Protein AF-A0A644V851-F1 (afdb_monomer_lite)

Organism: NCBI:txid1076179

Secondary structure (DSSP, 8-state):
-----HHHHHHHHHHHHHHHHHHHHHHHHHHH--SHHHHHHHHHHHHHHHHHHHHHHTTTT-----SSS-HHHHHHHHHHHHHHHHHHHHHHHHHHHHHHHHHHHHHHT-

Foldseek 3Di:
DPPQPPVNVVVLVVLQVVLVVLLVVLLCQLVVDPDPVSNCVSVVVLVVLLVVLVCLCVCVVHFQCDDPATPSPVVSVSSVVSSVSSCVSSVVSVVVVVVVVVVVVVVVVD

Sequence (110 aa):
MFIVNSADYTILVIGVMGALLAFAIQFILCFKAKHIAVKCIPIYVALLGGAYCLALWAGLLGSYSAGAISGNQLVALILGVVLGIASSGIGIAWILYGVISRIRNKQELR

pLDDT: mean 70.1, std 10.36, range [30.58, 83.25]

Structure (mmCIF, N/CA/C/O backbone):
data_AF-A0A644V851-F1
#
_entry.id   AF-A0A644V851-F1
#
loop_
_atom_site.group_PDB
_atom_site.id
_atom_site.type_symbol
_atom_site.label_atom_id
_atom_site.label_alt_id
_atom_site.label_comp_id
_atom_site.label_asym_id
_atom_site.label_entity_id
_atom_site.label_seq_id
_atom_site.pdbx_PDB_ins_code
_atom_site.Cartn_x
_atom_site.Cartn_y
_atom_site.Cartn_z
_atom_site.occupancy
_atom_site.B_iso_or_equiv
_atom_site.auth_seq_id
_atom_site.auth_comp_id
_atom_site.auth_asym_id
_atom_site.auth_atom_id
_atom_site.pdbx_PDB_model_num
ATOM 1 N N . MET A 1 1 ? 25.743 8.024 -6.630 1.00 30.58 1 MET A N 1
ATOM 2 C CA . MET A 1 1 ? 24.970 9.280 -6.585 1.00 30.58 1 MET A CA 1
ATOM 3 C C . MET A 1 1 ? 24.002 9.230 -7.754 1.00 30.58 1 MET A C 1
ATOM 5 O O . MET A 1 1 ? 24.420 9.454 -8.880 1.00 30.58 1 MET A O 1
ATOM 9 N N . PHE A 1 2 ? 22.770 8.765 -7.528 1.00 36.75 2 PHE A N 1
ATOM 10 C CA . PHE A 1 2 ? 21.759 8.745 -8.586 1.00 36.75 2 PHE A CA 1
ATOM 11 C C . PHE A 1 2 ? 21.380 10.200 -8.858 1.00 36.75 2 PHE A C 1
ATOM 13 O O . PHE A 1 2 ? 20.836 10.865 -7.979 1.00 36.75 2 PHE A O 1
ATOM 20 N N . ILE A 1 3 ? 21.767 10.720 -10.022 1.00 40.53 3 ILE A N 1
ATOM 21 C CA . ILE A 1 3 ? 21.340 12.040 -10.483 1.00 40.53 3 ILE A CA 1
ATOM 22 C C . ILE A 1 3 ? 19.871 11.876 -10.864 1.00 40.53 3 ILE A C 1
ATOM 24 O O . ILE A 1 3 ? 19.547 11.420 -11.954 1.00 40.53 3 ILE A O 1
ATOM 28 N N . VAL A 1 4 ? 18.999 12.142 -9.896 1.00 46.22 4 VAL A N 1
ATOM 29 C CA . VAL A 1 4 ? 17.549 12.173 -10.073 1.00 46.22 4 VAL A CA 1
ATOM 30 C C . VAL A 1 4 ? 17.250 13.438 -10.873 1.00 46.22 4 VAL A C 1
ATOM 32 O O . VAL A 1 4 ? 17.462 14.545 -10.375 1.00 46.22 4 VAL A O 1
ATOM 35 N N . ASN A 1 5 ? 16.835 13.286 -12.129 1.00 55.56 5 ASN A N 1
ATOM 36 C CA . ASN A 1 5 ? 16.455 14.418 -12.965 1.00 55.56 5 ASN A CA 1
ATOM 37 C C . ASN A 1 5 ? 15.180 15.052 -12.386 1.00 55.56 5 ASN A C 1
ATOM 39 O O . ASN A 1 5 ? 14.364 14.393 -11.745 1.00 55.56 5 ASN A O 1
ATOM 43 N N . SER A 1 6 ? 14.964 16.343 -12.618 1.00 52.88 6 SER A N 1
ATOM 44 C CA . SER A 1 6 ? 13.785 17.080 -12.127 1.00 52.88 6 SER A CA 1
ATOM 45 C C . SER A 1 6 ? 12.440 16.443 -12.539 1.00 52.88 6 SER A C 1
ATOM 47 O O . SER A 1 6 ? 11.450 16.548 -11.811 1.00 52.88 6 SER A O 1
ATOM 49 N N . ALA A 1 7 ? 12.406 15.706 -13.653 1.00 54.00 7 ALA A N 1
ATOM 50 C CA . ALA A 1 7 ? 11.252 14.909 -14.073 1.00 54.00 7 ALA A CA 1
ATOM 51 C C . ALA A 1 7 ? 10.949 13.724 -13.129 1.00 54.00 7 ALA A C 1
ATOM 53 O O . ALA A 1 7 ? 9.785 13.474 -12.813 1.00 54.00 7 ALA A O 1
ATOM 54 N N . ASP A 1 8 ? 11.979 13.057 -12.606 1.00 58.22 8 ASP A N 1
ATOM 55 C CA . ASP A 1 8 ? 11.846 11.903 -11.710 1.00 58.22 8 ASP A CA 1
ATOM 56 C C . ASP A 1 8 ? 11.253 12.315 -10.355 1.00 58.22 8 ASP A C 1
ATOM 58 O O . ASP A 1 8 ? 10.407 11.613 -9.801 1.00 58.22 8 ASP A O 1
ATOM 62 N N . TYR A 1 9 ? 11.614 13.503 -9.854 1.00 62.88 9 TYR A N 1
ATOM 63 C CA . TYR A 1 9 ? 11.024 14.071 -8.635 1.00 62.88 9 TYR A CA 1
ATOM 64 C C . TYR A 1 9 ? 9.527 14.337 -8.782 1.00 62.88 9 TYR A C 1
ATOM 66 O O . TYR A 1 9 ? 8.761 14.100 -7.851 1.00 62.88 9 TYR A O 1
ATOM 74 N N . THR A 1 10 ? 9.094 14.809 -9.950 1.00 66.44 10 THR A N 1
ATOM 75 C CA . THR A 1 10 ? 7.691 15.175 -10.175 1.00 66.44 10 THR A CA 1
ATOM 76 C C . THR A 1 10 ? 6.811 13.922 -10.205 1.00 66.44 10 THR A C 1
ATOM 78 O O . THR A 1 10 ? 5.757 13.886 -9.574 1.00 66.44 10 THR A O 1
ATOM 81 N N . ILE A 1 11 ? 7.288 12.854 -10.855 1.00 66.62 11 ILE A N 1
ATOM 82 C CA . ILE A 1 11 ? 6.627 11.540 -10.884 1.00 66.62 11 ILE A CA 1
ATOM 83 C C . ILE A 1 11 ? 6.556 10.937 -9.476 1.00 66.62 11 ILE A C 1
ATOM 85 O O . ILE A 1 11 ? 5.516 10.412 -9.079 1.00 66.62 11 ILE A O 1
ATOM 89 N N . LEU A 1 12 ? 7.633 11.056 -8.694 1.00 66.44 12 LEU A N 1
ATOM 90 C CA . LEU A 1 12 ? 7.693 10.538 -7.328 1.00 66.44 12 LEU A CA 1
ATOM 91 C C . LEU A 1 12 ? 6.717 11.284 -6.405 1.00 66.44 12 LEU A C 1
ATOM 93 O O . LEU A 1 12 ? 5.968 10.651 -5.663 1.00 66.44 12 LEU A O 1
ATOM 97 N N . VAL A 1 13 ? 6.646 12.614 -6.505 1.00 72.31 13 VAL A N 1
ATOM 98 C CA . VAL A 1 13 ? 5.699 13.442 -5.737 1.00 72.31 13 VAL A CA 1
ATOM 99 C C . VAL A 1 13 ? 4.249 13.120 -6.103 1.00 72.31 13 VAL A C 1
ATOM 101 O O . VAL A 1 13 ? 3.426 12.936 -5.206 1.00 72.31 13 VAL A O 1
ATOM 104 N N . ILE A 1 14 ? 3.927 12.995 -7.395 1.00 73.81 14 ILE A N 1
ATOM 105 C CA . ILE A 1 14 ? 2.580 12.609 -7.847 1.00 73.81 14 ILE A CA 1
ATOM 106 C C . ILE A 1 14 ? 2.230 11.204 -7.340 1.00 73.81 14 ILE A C 1
ATOM 108 O O . ILE A 1 14 ? 1.123 10.989 -6.845 1.00 73.81 14 ILE A O 1
ATOM 112 N N . GLY A 1 15 ? 3.178 10.265 -7.397 1.00 69.88 15 GLY A N 1
ATOM 113 C CA . GLY A 1 15 ? 3.011 8.911 -6.873 1.00 69.88 15 GLY A CA 1
ATOM 114 C C . GLY A 1 15 ? 2.736 8.888 -5.368 1.00 69.88 15 GLY A C 1
ATOM 115 O O . GLY A 1 15 ? 1.809 8.213 -4.928 1.00 69.88 15 GLY A O 1
ATOM 116 N N . VAL A 1 16 ? 3.478 9.669 -4.579 1.00 72.69 16 VAL A N 1
ATOM 117 C CA . VAL A 1 16 ? 3.285 9.776 -3.122 1.00 72.69 16 VAL A CA 1
ATOM 118 C C . VAL A 1 16 ? 1.948 10.435 -2.779 1.00 72.69 16 VAL A C 1
ATOM 120 O O . VAL A 1 16 ? 1.217 9.922 -1.934 1.00 72.69 16 VAL A O 1
ATOM 123 N N . MET A 1 17 ? 1.579 11.528 -3.453 1.00 77.31 17 MET A N 1
ATOM 124 C CA . MET A 1 17 ? 0.282 12.185 -3.240 1.00 77.31 17 MET A CA 1
ATOM 125 C C . MET A 1 17 ? -0.886 11.270 -3.626 1.00 77.31 17 MET A C 1
ATOM 127 O O . MET A 1 17 ? -1.874 11.188 -2.896 1.00 77.31 17 MET A O 1
ATOM 131 N N . GLY A 1 18 ? -0.751 10.519 -4.722 1.00 74.44 18 GLY A N 1
ATOM 132 C CA . GLY A 1 18 ? -1.707 9.487 -5.118 1.00 74.44 18 GLY A CA 1
ATOM 133 C C . GLY A 1 18 ? -1.812 8.355 -4.091 1.00 74.44 18 GLY A C 1
ATOM 134 O O . GLY A 1 18 ? -2.922 7.948 -3.746 1.00 74.44 18 GLY A O 1
ATOM 135 N N . ALA A 1 19 ? -0.680 7.896 -3.543 1.00 72.00 19 ALA A N 1
ATOM 136 C CA . ALA A 1 19 ? -0.639 6.889 -2.480 1.00 72.00 19 ALA A CA 1
ATOM 137 C C . ALA A 1 19 ? -1.392 7.356 -1.230 1.00 72.00 19 ALA A C 1
ATOM 139 O O . ALA A 1 19 ? -2.183 6.602 -0.669 1.00 72.00 19 ALA A O 1
ATOM 140 N N . LEU A 1 20 ? -1.169 8.607 -0.814 1.00 75.00 20 LEU A N 1
ATOM 141 C CA . LEU A 1 20 ? -1.822 9.216 0.346 1.00 75.00 20 LEU A CA 1
ATOM 142 C C . LEU A 1 20 ? -3.329 9.382 0.134 1.00 75.00 20 LEU A C 1
ATOM 144 O O . LEU A 1 20 ? -4.112 9.106 1.043 1.00 75.00 20 LEU A O 1
ATOM 148 N N . LEU A 1 21 ? -3.752 9.784 -1.068 1.00 78.44 21 LEU A N 1
ATOM 149 C CA . LEU A 1 21 ? -5.169 9.890 -1.405 1.00 78.44 21 LEU A CA 1
ATOM 150 C C . LEU A 1 21 ? -5.844 8.510 -1.376 1.00 78.44 21 LEU A C 1
ATOM 152 O O . LEU A 1 21 ? -6.891 8.342 -0.750 1.00 78.44 21 LEU A O 1
ATOM 156 N N . ALA A 1 22 ? -5.222 7.506 -2.002 1.00 74.38 22 ALA A N 1
ATOM 157 C CA . ALA A 1 22 ? -5.709 6.130 -1.997 1.00 74.38 22 ALA A CA 1
ATOM 158 C C . ALA A 1 22 ? -5.753 5.552 -0.575 1.00 74.38 22 ALA A C 1
ATOM 160 O O . ALA A 1 22 ? -6.747 4.932 -0.207 1.00 74.38 22 ALA A O 1
ATOM 161 N N . PHE A 1 23 ? -4.732 5.818 0.244 1.00 74.75 23 PHE A N 1
ATOM 162 C CA . PHE A 1 23 ? -4.693 5.463 1.662 1.00 74.75 23 PHE A CA 1
ATOM 163 C C . PHE A 1 23 ? -5.882 6.062 2.420 1.00 74.75 23 PHE A C 1
ATOM 165 O O . PHE A 1 23 ? -6.604 5.337 3.100 1.00 74.75 23 PHE A O 1
ATOM 172 N N . ALA A 1 24 ? -6.128 7.369 2.276 1.00 76.06 24 ALA A N 1
ATOM 173 C CA . ALA A 1 24 ? -7.226 8.050 2.956 1.00 76.06 24 ALA A CA 1
ATOM 174 C C . ALA A 1 24 ? -8.593 7.495 2.526 1.00 76.06 24 ALA A C 1
ATOM 176 O O . ALA A 1 24 ? -9.445 7.222 3.371 1.00 76.06 24 ALA A O 1
ATOM 177 N N . ILE A 1 25 ? -8.789 7.257 1.226 1.00 76.50 25 ILE A N 1
ATOM 178 C CA . ILE A 1 25 ? -10.020 6.670 0.682 1.00 76.50 25 ILE A CA 1
ATOM 179 C C . ILE A 1 25 ? -10.227 5.247 1.220 1.00 76.50 25 ILE A C 1
ATOM 181 O O . ILE A 1 25 ? -11.313 4.938 1.714 1.00 76.50 25 ILE A O 1
ATOM 185 N N . GLN A 1 26 ? -9.196 4.393 1.181 1.00 74.06 26 GLN A N 1
ATOM 186 C CA . GLN A 1 26 ? -9.252 3.025 1.709 1.00 74.06 26 GLN A CA 1
ATOM 187 C C . GLN A 1 26 ? -9.527 3.016 3.217 1.00 74.06 26 GLN A C 1
ATOM 189 O O . GLN A 1 26 ? -10.344 2.227 3.690 1.00 74.06 26 GLN A O 1
ATOM 194 N N . PHE A 1 27 ? -8.910 3.929 3.969 1.00 68.12 27 PHE A N 1
ATOM 195 C CA . PHE A 1 27 ? -9.118 4.076 5.405 1.00 68.12 27 PHE A CA 1
ATOM 196 C C . PHE A 1 27 ? -10.559 4.499 5.734 1.00 68.12 27 PHE A C 1
ATOM 198 O O . PHE A 1 27 ? -11.214 3.866 6.563 1.00 68.12 27 PHE A O 1
ATOM 205 N N . ILE 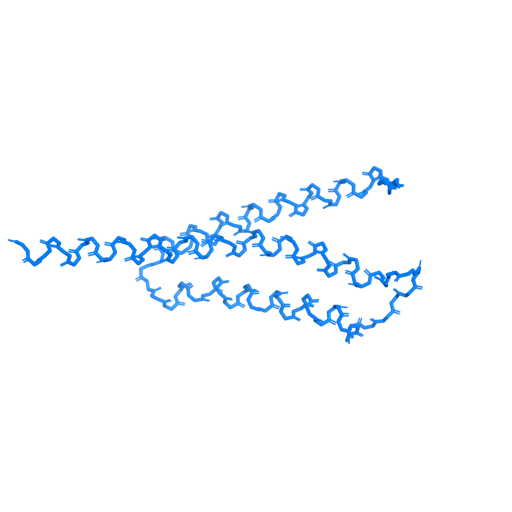A 1 28 ? -11.097 5.507 5.036 1.00 72.88 28 ILE A N 1
ATOM 206 C CA . ILE A 1 28 ? -12.481 5.975 5.212 1.00 72.88 28 ILE A CA 1
ATOM 207 C C . ILE A 1 28 ? -13.484 4.880 4.830 1.00 72.88 28 ILE A C 1
ATOM 209 O O . ILE A 1 28 ? -14.443 4.651 5.568 1.00 72.88 28 ILE A O 1
ATOM 213 N N . LEU A 1 29 ? -13.271 4.179 3.711 1.00 71.25 29 LEU A N 1
ATOM 214 C CA . LEU A 1 29 ? -14.119 3.059 3.287 1.00 71.25 29 LEU A CA 1
ATOM 215 C C . LEU A 1 29 ? -14.122 1.942 4.329 1.00 71.25 29 LEU A C 1
ATOM 217 O O . LEU A 1 29 ? -15.195 1.469 4.701 1.00 71.25 29 LEU A O 1
ATOM 221 N N . CYS A 1 30 ? -12.953 1.573 4.856 1.00 69.94 30 CYS A N 1
ATOM 222 C CA . CYS A 1 30 ? -12.846 0.583 5.920 1.00 69.94 30 CYS A CA 1
ATOM 223 C C . CYS A 1 30 ? -13.630 1.003 7.171 1.00 69.94 30 CYS A C 1
ATOM 225 O O . CYS A 1 30 ? -14.333 0.160 7.725 1.00 69.94 30 CYS A O 1
ATOM 227 N N . PHE A 1 31 ? -13.550 2.275 7.587 1.00 66.69 31 PHE A N 1
ATOM 228 C CA . PHE A 1 31 ? -14.216 2.792 8.792 1.00 66.69 31 PHE A CA 1
ATOM 229 C C . PHE A 1 31 ? -15.728 3.025 8.646 1.00 66.69 31 PHE A C 1
ATOM 231 O O . PHE A 1 31 ? -16.490 2.826 9.595 1.00 66.69 31 PHE A O 1
ATOM 238 N N . LYS A 1 32 ? -16.181 3.469 7.471 1.00 67.88 32 LYS A N 1
ATOM 239 C CA . LYS A 1 32 ? -17.587 3.823 7.224 1.00 67.88 32 LYS A CA 1
ATOM 240 C C . LYS A 1 32 ? -18.423 2.621 6.776 1.00 67.88 32 LYS A C 1
ATOM 242 O O . LYS A 1 32 ? -19.643 2.622 6.934 1.00 67.88 32 LYS A O 1
ATOM 247 N N . ALA A 1 33 ? -17.793 1.579 6.233 1.00 63.91 33 ALA A N 1
ATOM 248 C CA . ALA A 1 33 ? -18.488 0.376 5.799 1.00 63.91 33 ALA A CA 1
ATOM 249 C C . ALA A 1 33 ? -19.022 -0.437 6.990 1.00 63.91 33 ALA A C 1
ATOM 251 O O . ALA A 1 33 ? -18.275 -1.089 7.722 1.00 63.91 33 ALA A O 1
ATOM 252 N N . LYS A 1 34 ? -20.351 -0.460 7.144 1.00 60.97 34 LYS A N 1
ATOM 253 C CA . LYS A 1 34 ? -21.055 -1.307 8.124 1.00 60.97 34 LYS A CA 1
ATOM 254 C C . LYS A 1 34 ? -20.973 -2.802 7.772 1.00 60.97 34 LYS A C 1
ATOM 256 O O . LYS A 1 34 ? -20.981 -3.642 8.665 1.00 60.97 34 LYS A O 1
ATOM 261 N N . HIS A 1 35 ? -20.858 -3.132 6.483 1.00 60.22 35 HIS A N 1
ATOM 262 C CA . HIS A 1 35 ? -20.803 -4.508 5.986 1.00 60.22 35 HIS A CA 1
ATOM 263 C C . HIS A 1 35 ? -19.365 -4.984 5.754 1.00 60.22 35 HIS A C 1
ATOM 265 O O . HIS A 1 35 ? -18.598 -4.343 5.037 1.00 60.22 35 HIS A O 1
ATOM 271 N N . ILE A 1 36 ? -19.038 -6.165 6.292 1.00 62.75 36 ILE A N 1
ATOM 272 C CA . ILE A 1 36 ? -17.752 -6.860 6.094 1.00 62.75 36 ILE A CA 1
ATOM 273 C C . ILE A 1 36 ? -17.410 -7.034 4.605 1.00 62.75 36 ILE A C 1
ATOM 275 O O . ILE A 1 36 ? -16.259 -6.853 4.229 1.00 62.75 36 ILE A O 1
ATOM 279 N N . ALA A 1 37 ? -18.402 -7.290 3.744 1.00 60.84 37 ALA A N 1
ATOM 280 C CA . ALA A 1 37 ? -18.185 -7.455 2.304 1.00 60.84 37 ALA A CA 1
ATOM 281 C C . ALA A 1 37 ? -17.582 -6.202 1.637 1.00 60.84 37 ALA A C 1
ATOM 283 O O . ALA A 1 37 ? -16.678 -6.308 0.813 1.00 60.84 37 ALA A O 1
ATOM 284 N N . VAL A 1 38 ? -18.019 -5.007 2.047 1.00 64.25 38 VAL A N 1
ATOM 285 C CA . VAL A 1 38 ? -17.515 -3.732 1.507 1.00 64.25 38 VAL A CA 1
ATOM 286 C C . VAL A 1 38 ? -16.100 -3.439 2.025 1.00 64.25 38 VAL A C 1
ATOM 288 O O . VAL A 1 38 ? -15.302 -2.823 1.324 1.00 64.25 38 VAL A O 1
ATOM 291 N N . LYS A 1 39 ? -15.739 -3.961 3.206 1.00 64.06 39 LYS A N 1
ATOM 292 C CA . LYS A 1 39 ? -14.375 -3.874 3.756 1.00 64.06 39 LYS A CA 1
ATOM 293 C C . LYS A 1 39 ? -13.360 -4.748 3.017 1.00 64.06 39 LYS A C 1
ATOM 295 O O . LYS A 1 39 ? -12.168 -4.469 3.095 1.00 64.06 39 LYS A O 1
ATOM 300 N N . CYS A 1 40 ? -13.802 -5.778 2.294 1.00 67.31 40 CYS A N 1
ATOM 301 C CA . CYS A 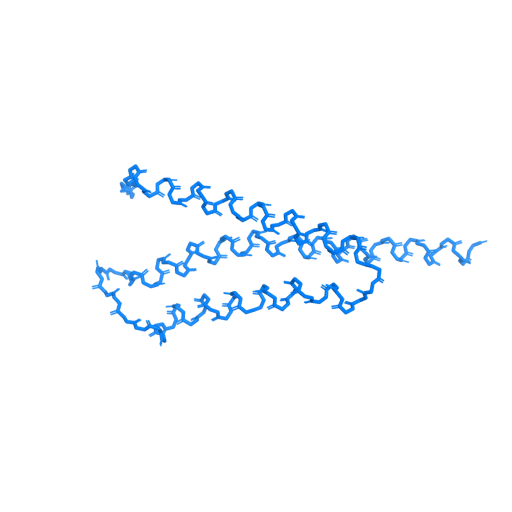1 40 ? -12.903 -6.613 1.496 1.00 67.31 40 CYS A CA 1
ATOM 302 C C . CYS A 1 40 ? -12.517 -5.970 0.159 1.00 67.31 40 CYS A C 1
ATOM 304 O O . CYS A 1 40 ? -11.473 -6.309 -0.386 1.00 67.31 40 CYS A O 1
ATOM 306 N N . ILE A 1 41 ? -13.305 -5.021 -0.355 1.00 74.06 41 ILE A N 1
ATOM 307 C CA . ILE A 1 41 ? -13.009 -4.302 -1.606 1.00 74.06 41 ILE A CA 1
ATOM 308 C C . ILE A 1 41 ? -11.592 -3.695 -1.603 1.00 74.06 41 ILE A C 1
ATOM 310 O O . ILE A 1 41 ? -10.830 -4.001 -2.521 1.00 74.06 41 ILE A O 1
ATOM 314 N N . PRO A 1 42 ? -11.174 -2.903 -0.593 1.00 71.56 42 PRO A N 1
ATOM 315 C CA . PRO A 1 42 ? -9.821 -2.346 -0.571 1.00 71.56 42 PRO A CA 1
ATOM 316 C C . PRO A 1 42 ? -8.729 -3.424 -0.483 1.00 71.56 42 PRO A C 1
ATOM 318 O O . PRO A 1 42 ? -7.670 -3.256 -1.083 1.00 71.56 42 PRO A O 1
ATOM 321 N N . ILE A 1 43 ? -8.994 -4.561 0.176 1.00 76.50 43 ILE A N 1
ATOM 322 C CA . ILE A 1 43 ? -8.061 -5.702 0.225 1.00 76.50 43 ILE A CA 1
ATOM 323 C C . ILE A 1 43 ? -7.870 -6.307 -1.168 1.00 76.50 43 ILE A C 1
ATOM 325 O O . ILE A 1 43 ? -6.735 -6.535 -1.582 1.00 76.50 43 ILE A O 1
ATOM 329 N N . TYR A 1 44 ? -8.958 -6.541 -1.905 1.00 73.94 44 TYR A N 1
ATOM 330 C CA . TYR A 1 44 ? -8.880 -7.082 -3.262 1.00 73.94 44 TYR A CA 1
ATOM 331 C C . TYR A 1 44 ? -8.127 -6.144 -4.204 1.00 73.94 44 TYR A C 1
ATOM 333 O O . TYR A 1 44 ? -7.300 -6.612 -4.980 1.00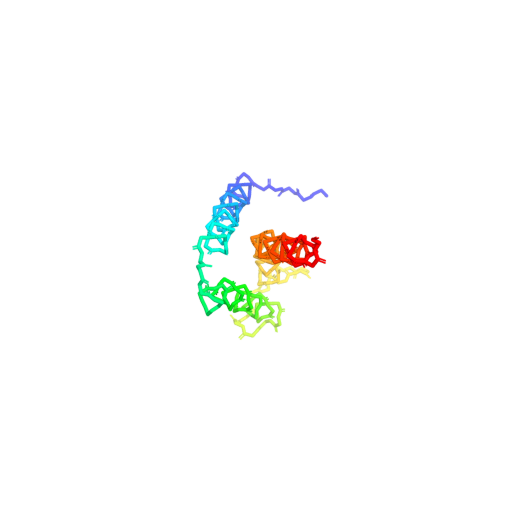 73.94 44 TYR A O 1
ATOM 341 N N . VAL A 1 45 ? -8.352 -4.830 -4.099 1.00 78.62 45 VAL A N 1
ATOM 342 C CA . VAL A 1 45 ? -7.621 -3.826 -4.889 1.00 78.62 45 VAL A CA 1
ATOM 343 C C . VAL A 1 45 ? -6.123 -3.845 -4.564 1.00 78.62 45 VAL A C 1
ATOM 345 O O . VAL A 1 45 ? -5.304 -3.819 -5.481 1.00 78.62 45 VAL A O 1
ATOM 348 N N . ALA A 1 46 ? -5.749 -3.950 -3.285 1.00 81.00 46 ALA A N 1
ATOM 349 C CA . ALA A 1 46 ? -4.348 -4.065 -2.880 1.00 81.00 46 ALA A CA 1
ATOM 350 C C . ALA A 1 46 ? -3.697 -5.368 -3.387 1.00 81.00 46 ALA A C 1
ATOM 352 O O . ALA A 1 46 ? -2.579 -5.334 -3.896 1.00 81.00 46 ALA A O 1
ATOM 353 N N . LEU A 1 47 ? -4.403 -6.502 -3.313 1.00 81.25 47 LEU A N 1
ATOM 354 C CA . LEU A 1 47 ? -3.931 -7.789 -3.839 1.00 81.25 47 LEU A CA 1
ATOM 355 C C . LEU A 1 47 ? -3.718 -7.753 -5.355 1.00 81.25 47 LEU A C 1
ATOM 357 O O . LEU A 1 47 ? -2.678 -8.199 -5.836 1.00 81.25 47 LEU A O 1
ATOM 361 N N . LEU A 1 48 ? -4.669 -7.189 -6.103 1.00 83.25 48 LEU A N 1
ATOM 362 C CA . LEU A 1 48 ? -4.567 -7.040 -7.557 1.00 83.25 48 LEU A CA 1
ATOM 363 C C . LEU A 1 48 ? -3.402 -6.126 -7.946 1.00 83.25 48 LEU A C 1
ATOM 365 O O . LEU A 1 48 ? -2.616 -6.472 -8.825 1.00 83.25 48 LEU A O 1
ATOM 369 N N . GLY A 1 49 ? -3.246 -4.995 -7.251 1.00 80.00 49 GLY A N 1
ATOM 370 C CA . GLY A 1 49 ? -2.111 -4.096 -7.454 1.00 80.00 49 GLY A CA 1
ATOM 371 C C . GLY A 1 49 ? -0.768 -4.766 -7.149 1.00 80.00 49 GLY A C 1
ATOM 372 O O . GLY A 1 49 ? 0.201 -4.571 -7.881 1.00 80.00 49 GLY A O 1
ATOM 373 N N . GLY A 1 50 ? -0.710 -5.600 -6.107 1.00 81.25 50 GLY A N 1
ATOM 374 C CA . GLY A 1 50 ? 0.493 -6.343 -5.734 1.00 81.25 50 GLY A CA 1
ATOM 375 C C . GLY A 1 50 ? 0.850 -7.405 -6.771 1.00 81.25 50 GLY A C 1
ATOM 376 O O . GLY A 1 50 ? 2.003 -7.496 -7.189 1.00 81.25 50 GLY A O 1
ATOM 377 N N . ALA A 1 51 ? -0.148 -8.151 -7.252 1.00 83.00 51 ALA A N 1
ATOM 378 C CA . ALA A 1 51 ? 0.016 -9.116 -8.335 1.00 83.00 51 ALA A CA 1
ATOM 379 C C . ALA A 1 51 ? 0.511 -8.443 -9.625 1.00 83.00 51 ALA A C 1
ATOM 381 O O . ALA A 1 51 ? 1.396 -8.972 -10.294 1.00 83.00 51 ALA A O 1
ATOM 382 N N . TYR A 1 52 ? 0.009 -7.246 -9.935 1.00 79.50 52 TYR A N 1
ATOM 383 C CA . TYR A 1 52 ? 0.489 -6.447 -11.061 1.00 79.50 52 TYR A CA 1
ATOM 384 C C . TYR A 1 52 ? 1.959 -6.022 -10.895 1.00 79.50 52 TYR A C 1
ATOM 386 O O . TYR A 1 52 ? 2.752 -6.178 -11.823 1.00 79.50 52 TYR A O 1
ATOM 394 N N . CYS A 1 53 ? 2.364 -5.564 -9.704 1.00 81.88 53 CYS A N 1
ATOM 395 C CA . CYS A 1 53 ? 3.767 -5.234 -9.419 1.00 81.88 53 CYS A CA 1
ATOM 396 C C . CYS A 1 53 ? 4.685 -6.461 -9.546 1.00 81.88 53 CYS A C 1
ATOM 398 O O . CYS A 1 53 ? 5.772 -6.359 -10.113 1.00 81.88 53 CYS A O 1
ATOM 400 N N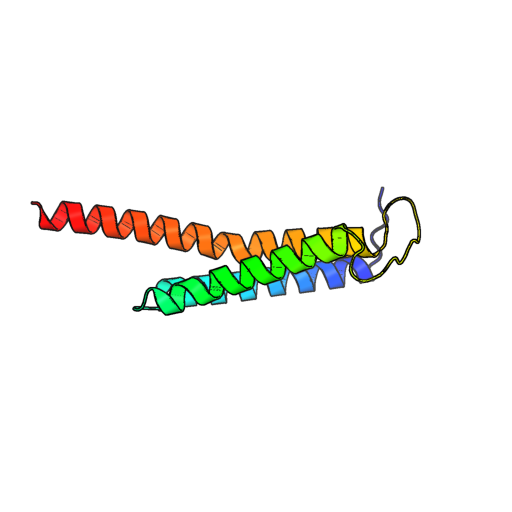 . LEU A 1 54 ? 4.243 -7.629 -9.069 1.00 80.62 54 LEU A N 1
ATOM 401 C CA . LEU A 1 54 ? 4.976 -8.889 -9.219 1.00 80.62 54 LEU A CA 1
ATOM 402 C C . LEU A 1 54 ? 5.087 -9.317 -10.686 1.00 80.62 54 LEU A C 1
ATOM 404 O O . LEU A 1 54 ? 6.150 -9.769 -11.102 1.00 80.62 54 LEU A O 1
ATOM 408 N N . ALA A 1 55 ? 4.032 -9.138 -11.483 1.00 79.69 55 ALA A N 1
ATOM 409 C CA . ALA A 1 55 ? 4.059 -9.428 -12.914 1.00 79.69 55 ALA A CA 1
ATOM 410 C C . ALA A 1 55 ? 5.044 -8.518 -13.670 1.00 79.69 55 ALA A C 1
ATOM 412 O O . ALA A 1 55 ? 5.777 -8.997 -14.537 1.00 79.69 55 ALA A O 1
ATOM 413 N N . LEU A 1 56 ? 5.111 -7.229 -13.309 1.00 75.75 56 LEU A N 1
ATOM 414 C CA . LEU A 1 56 ? 6.120 -6.298 -13.828 1.00 75.75 56 LEU A CA 1
ATOM 415 C C . LEU A 1 56 ? 7.538 -6.712 -13.417 1.00 75.75 56 LEU A C 1
ATOM 417 O O . LEU A 1 56 ? 8.445 -6.698 -14.248 1.00 75.75 56 LEU A O 1
ATOM 421 N N . TRP A 1 57 ? 7.723 -7.125 -12.161 1.00 75.44 57 TRP A N 1
ATOM 422 C CA . TRP A 1 57 ? 9.016 -7.589 -11.658 1.00 75.44 57 TRP A CA 1
ATOM 423 C C . TRP A 1 57 ? 9.495 -8.865 -12.354 1.00 75.44 57 TRP A C 1
ATOM 425 O O . TRP A 1 57 ? 10.669 -8.982 -12.704 1.00 75.44 57 TRP A O 1
ATOM 435 N N . ALA A 1 58 ? 8.583 -9.816 -12.566 1.00 76.44 58 ALA A N 1
ATOM 436 C CA . ALA A 1 58 ? 8.840 -11.081 -13.246 1.00 76.44 58 ALA A CA 1
ATOM 437 C C . ALA A 1 58 ? 9.077 -10.919 -14.759 1.00 76.44 58 ALA A C 1
ATOM 439 O O . ALA A 1 58 ? 9.383 -11.900 -15.430 1.00 76.44 58 ALA A O 1
ATOM 440 N N . GLY A 1 59 ? 8.922 -9.707 -15.309 1.00 68.94 59 GLY A N 1
ATOM 441 C CA . GLY A 1 59 ? 9.069 -9.451 -16.743 1.00 68.94 59 GLY A CA 1
ATOM 442 C C . GLY A 1 59 ? 7.938 -10.045 -17.589 1.00 68.94 59 GLY A C 1
ATOM 443 O O . GLY A 1 59 ? 8.092 -10.213 -18.796 1.00 68.94 59 GLY A O 1
ATOM 444 N N . LEU A 1 60 ? 6.791 -10.365 -16.977 1.00 69.38 60 LEU A N 1
ATOM 445 C CA . LEU A 1 60 ? 5.667 -11.022 -17.653 1.00 69.38 60 LEU A CA 1
ATOM 446 C C . LEU A 1 60 ? 4.947 -10.090 -18.645 1.00 69.38 60 LEU A C 1
ATOM 448 O O . LEU A 1 60 ? 4.272 -10.551 -19.559 1.00 69.38 60 LEU A O 1
ATOM 452 N N . LEU A 1 61 ? 5.097 -8.773 -18.468 1.00 67.00 61 LEU A N 1
ATOM 453 C CA . LEU A 1 61 ? 4.452 -7.719 -19.262 1.00 67.00 61 LEU A CA 1
ATOM 454 C C . LEU A 1 61 ? 5.412 -7.070 -20.279 1.00 67.00 61 LEU A C 1
ATOM 456 O O . LEU A 1 61 ? 5.256 -5.908 -20.648 1.00 67.00 61 LEU A O 1
ATOM 460 N N . GLY A 1 62 ? 6.412 -7.830 -20.732 1.00 60.62 62 GLY A N 1
ATOM 461 C CA . GLY A 1 62 ? 7.451 -7.391 -21.664 1.00 60.62 62 GLY A CA 1
ATOM 462 C C . GLY A 1 62 ? 8.774 -7.084 -20.964 1.00 60.62 62 GLY A C 1
ATOM 463 O O . GLY A 1 62 ? 8.848 -7.032 -19.737 1.00 60.62 62 GLY A O 1
ATOM 464 N N . SER A 1 63 ? 9.828 -6.872 -21.752 1.00 56.19 63 SER A N 1
ATOM 465 C CA . SER A 1 63 ? 11.174 -6.555 -21.262 1.00 56.19 63 SER A CA 1
ATOM 466 C C . SER A 1 63 ? 11.696 -5.310 -21.963 1.00 56.19 63 SER A C 1
ATOM 468 O O . SER A 1 63 ? 12.055 -5.364 -23.136 1.00 56.19 63 SER A O 1
ATOM 470 N N . TYR A 1 64 ? 11.764 -4.192 -21.240 1.00 58.00 64 TYR A N 1
ATOM 471 C CA . TYR A 1 64 ? 12.524 -3.017 -21.666 1.00 58.00 64 TYR A CA 1
ATOM 472 C C . TYR A 1 64 ? 13.817 -2.963 -20.844 1.00 58.00 64 TYR A C 1
ATOM 474 O O . TYR A 1 64 ? 13.804 -2.615 -19.660 1.00 58.00 64 TYR A O 1
ATOM 482 N N . SER A 1 65 ? 14.928 -3.401 -21.441 1.00 52.41 65 SER A N 1
ATOM 483 C CA . SER A 1 65 ? 16.234 -3.465 -20.778 1.00 52.41 65 SER A CA 1
ATOM 484 C C . SER A 1 65 ? 17.099 -2.289 -21.220 1.00 52.41 65 SER A C 1
ATOM 486 O O . SER A 1 65 ? 17.509 -2.220 -22.374 1.00 52.41 65 SER A O 1
ATOM 488 N N . ALA A 1 66 ? 17.349 -1.353 -20.304 1.00 51.78 66 ALA A N 1
ATOM 489 C CA . ALA A 1 66 ? 18.170 -0.162 -20.534 1.00 51.78 66 ALA A CA 1
ATOM 490 C C . ALA A 1 66 ? 19.315 -0.035 -19.503 1.00 51.78 66 ALA A C 1
ATOM 492 O O . ALA A 1 66 ? 19.771 1.069 -19.219 1.00 51.78 66 ALA A O 1
ATOM 493 N N . GLY A 1 67 ? 19.769 -1.149 -18.906 1.00 58.03 67 GLY A N 1
ATOM 494 C CA . GLY A 1 67 ? 20.853 -1.156 -17.913 1.00 58.03 67 GLY A CA 1
ATOM 495 C C . GLY A 1 67 ? 20.831 -2.358 -16.957 1.00 58.03 67 GLY A C 1
ATOM 496 O O . GLY A 1 67 ? 20.202 -3.372 -17.243 1.00 58.03 67 GLY A O 1
ATOM 497 N N . ALA A 1 68 ? 21.515 -2.232 -15.808 1.00 56.12 68 ALA A N 1
ATOM 498 C CA . ALA A 1 68 ? 21.639 -3.278 -14.775 1.00 56.12 68 ALA A CA 1
ATOM 499 C C . ALA A 1 68 ? 20.315 -3.639 -14.063 1.00 56.12 68 ALA A C 1
ATOM 501 O O . ALA A 1 68 ? 20.214 -4.695 -13.445 1.00 56.12 68 ALA A O 1
ATOM 502 N N . ILE A 1 69 ? 19.307 -2.769 -14.156 1.00 59.88 69 ILE A N 1
ATOM 503 C CA . ILE A 1 69 ? 17.925 -2.998 -13.719 1.00 59.88 69 ILE A CA 1
ATOM 504 C C . ILE A 1 69 ? 17.042 -2.730 -14.940 1.00 59.88 69 ILE A C 1
ATOM 506 O O . ILE A 1 69 ? 17.196 -1.697 -15.597 1.00 59.88 69 ILE A O 1
ATOM 510 N N . SER A 1 70 ? 16.129 -3.649 -15.266 1.00 70.25 70 SER A N 1
ATOM 511 C CA . SER A 1 70 ? 15.180 -3.419 -16.365 1.00 70.25 70 SER A CA 1
ATOM 512 C C . SER A 1 70 ? 14.213 -2.284 -16.004 1.00 70.25 70 SER A C 1
ATOM 514 O O . SER A 1 70 ? 13.842 -2.124 -14.840 1.00 70.25 70 SER A O 1
ATOM 516 N N . GLY A 1 71 ? 13.758 -1.501 -16.987 1.00 67.31 71 GLY A N 1
ATOM 517 C CA . GLY A 1 71 ? 12.814 -0.400 -16.738 1.00 67.31 71 GLY A CA 1
ATOM 518 C C . GLY A 1 71 ? 11.542 -0.873 -16.023 1.00 67.31 71 GLY A C 1
ATOM 519 O O . GLY A 1 71 ? 11.005 -0.181 -15.162 1.00 67.31 71 GLY A O 1
ATOM 520 N N . ASN A 1 72 ? 11.137 -2.114 -16.286 1.00 70.56 72 ASN A N 1
ATOM 521 C CA . ASN A 1 72 ? 9.969 -2.742 -15.674 1.00 70.56 72 ASN A CA 1
ATOM 522 C C . ASN A 1 72 ? 10.182 -3.060 -14.189 1.00 70.56 72 ASN A C 1
ATOM 524 O O . ASN A 1 72 ? 9.261 -2.886 -13.394 1.00 70.56 72 ASN A O 1
ATOM 528 N N . GLN A 1 73 ? 11.398 -3.436 -13.786 1.00 70.81 73 GLN A N 1
ATOM 529 C CA . GLN A 1 73 ? 11.751 -3.616 -12.375 1.00 70.81 73 GLN A CA 1
ATOM 530 C C . GLN A 1 73 ? 11.814 -2.282 -11.625 1.00 70.81 73 GLN A C 1
ATOM 532 O O . GLN A 1 73 ? 11.381 -2.209 -10.477 1.00 70.81 73 GLN A O 1
ATOM 537 N N . LEU A 1 74 ? 12.293 -1.212 -12.270 1.00 75.94 74 LEU A N 1
ATOM 538 C CA . LEU A 1 74 ? 12.294 0.124 -11.669 1.00 75.94 74 LEU A CA 1
ATOM 539 C C . LEU A 1 74 ? 10.860 0.627 -11.431 1.00 75.94 74 LEU A C 1
ATOM 541 O O . LEU A 1 74 ? 10.540 1.111 -10.347 1.00 75.94 74 LEU A O 1
ATOM 545 N N . VAL A 1 75 ? 9.972 0.447 -12.413 1.00 75.38 75 VAL A N 1
ATOM 546 C CA . VAL A 1 75 ? 8.547 0.785 -12.279 1.00 75.38 75 VAL A CA 1
ATOM 547 C C . VAL A 1 75 ? 7.868 -0.093 -11.225 1.00 75.38 75 VAL A C 1
ATOM 549 O O . VAL A 1 75 ? 7.100 0.424 -10.416 1.00 75.38 75 VAL A O 1
ATOM 552 N N . ALA A 1 76 ? 8.181 -1.392 -11.173 1.00 80.38 76 ALA A N 1
ATOM 553 C CA . ALA A 1 76 ? 7.667 -2.298 -10.147 1.00 80.38 76 ALA A CA 1
ATOM 554 C C . ALA A 1 76 ? 8.097 -1.883 -8.731 1.00 80.38 76 ALA A C 1
ATOM 556 O O . ALA A 1 76 ? 7.285 -1.957 -7.812 1.00 80.38 76 ALA A O 1
ATOM 557 N N . LEU A 1 77 ? 9.335 -1.407 -8.546 1.00 79.19 77 LEU A N 1
ATOM 558 C CA . LEU A 1 77 ? 9.805 -0.861 -7.268 1.00 79.19 77 LEU A CA 1
ATOM 559 C C . LEU A 1 77 ? 9.002 0.373 -6.854 1.00 79.19 77 LEU A C 1
ATOM 561 O O . LEU A 1 77 ? 8.502 0.432 -5.732 1.00 79.19 77 LEU A O 1
ATOM 565 N N . ILE A 1 78 ? 8.856 1.347 -7.756 1.00 79.44 78 ILE A N 1
ATOM 566 C CA . ILE A 1 78 ? 8.141 2.598 -7.470 1.00 79.44 78 ILE A CA 1
ATOM 567 C C . ILE A 1 78 ? 6.672 2.307 -7.144 1.00 79.44 78 ILE A C 1
ATOM 569 O O . ILE A 1 78 ? 6.162 2.758 -6.117 1.00 79.44 78 ILE A O 1
ATOM 573 N N . LEU A 1 79 ? 6.004 1.507 -7.980 1.00 78.88 79 LEU A N 1
ATOM 574 C CA . LEU A 1 79 ? 4.622 1.094 -7.747 1.00 78.88 79 LEU A CA 1
ATOM 575 C C . LEU A 1 79 ? 4.486 0.269 -6.469 1.00 78.88 79 LEU A C 1
ATOM 577 O O . LEU A 1 79 ? 3.543 0.488 -5.718 1.00 78.88 79 LEU A O 1
ATOM 581 N N . GLY A 1 80 ? 5.430 -0.626 -6.185 1.00 80.12 80 GLY A N 1
ATOM 582 C CA . GLY A 1 80 ? 5.436 -1.439 -4.973 1.00 80.12 80 GLY A CA 1
ATOM 583 C C . GLY A 1 80 ? 5.509 -0.594 -3.702 1.00 80.12 80 GLY A C 1
ATOM 584 O O . GLY A 1 80 ? 4.761 -0.847 -2.760 1.00 80.12 80 GLY A O 1
ATOM 585 N N . VAL A 1 81 ? 6.340 0.452 -3.684 1.00 79.75 81 VAL A N 1
ATOM 586 C CA . VAL A 1 81 ? 6.420 1.394 -2.553 1.00 79.75 81 VAL A CA 1
ATOM 587 C C . VAL A 1 81 ? 5.117 2.182 -2.400 1.00 79.75 81 VAL A C 1
ATOM 589 O O . VAL A 1 81 ? 4.564 2.246 -1.303 1.00 79.75 81 VAL A O 1
ATOM 592 N N . VAL A 1 82 ? 4.588 2.737 -3.494 1.00 79.94 82 VAL A N 1
ATOM 593 C CA . VAL A 1 82 ? 3.319 3.490 -3.514 1.00 79.94 82 VAL A CA 1
ATOM 594 C C . VAL A 1 82 ? 2.160 2.625 -3.016 1.00 79.94 82 VAL A C 1
ATOM 596 O O . VAL A 1 82 ? 1.395 3.033 -2.140 1.00 79.94 82 VAL A O 1
ATOM 599 N N . LEU A 1 83 ? 2.055 1.403 -3.533 1.00 80.50 83 LEU A N 1
ATOM 600 C CA . LEU A 1 83 ? 1.019 0.446 -3.170 1.00 80.50 83 LEU A CA 1
ATOM 601 C C . LEU A 1 83 ? 1.190 -0.053 -1.729 1.00 80.50 83 LEU A C 1
ATOM 603 O O . LEU A 1 83 ? 0.205 -0.207 -1.010 1.00 80.50 83 LEU A O 1
ATOM 607 N N . GLY A 1 84 ? 2.428 -0.262 -1.279 1.00 79.75 84 GLY A N 1
ATOM 608 C CA . GLY A 1 84 ? 2.754 -0.617 0.101 1.00 79.75 84 GLY A CA 1
ATOM 609 C C . GLY A 1 84 ? 2.281 0.449 1.089 1.00 79.75 84 GLY A C 1
ATOM 610 O O . GLY A 1 84 ? 1.583 0.140 2.055 1.00 79.75 84 GLY A O 1
ATOM 611 N N . ILE A 1 85 ? 2.572 1.721 0.803 1.00 79.44 85 ILE A N 1
ATOM 612 C CA . ILE A 1 85 ? 2.098 2.846 1.617 1.00 79.44 85 ILE A CA 1
ATOM 613 C C . ILE A 1 85 ? 0.569 2.911 1.583 1.00 79.44 85 ILE A C 1
ATOM 615 O O . ILE A 1 85 ? -0.049 2.950 2.644 1.00 79.44 85 ILE A O 1
ATOM 619 N N . ALA A 1 86 ? -0.055 2.845 0.404 1.00 76.00 86 ALA A N 1
ATOM 620 C CA . ALA A 1 86 ? -1.512 2.903 0.276 1.00 76.00 86 ALA A CA 1
ATOM 621 C C . ALA A 1 86 ? -2.223 1.771 1.044 1.00 76.00 86 ALA A C 1
ATOM 623 O O . ALA A 1 86 ? -3.188 2.013 1.768 1.00 76.00 86 ALA A O 1
ATOM 624 N N . SER A 1 87 ? -1.705 0.544 0.943 1.00 78.62 87 SER A N 1
ATOM 625 C CA . SER A 1 87 ? -2.277 -0.657 1.567 1.00 78.62 87 SER A CA 1
ATOM 626 C C . SER A 1 87 ? -2.062 -0.734 3.081 1.00 78.62 87 SER A C 1
ATOM 628 O O . SER A 1 87 ? -2.842 -1.391 3.776 1.00 78.62 87 SER A O 1
ATOM 630 N N . SER A 1 88 ? -1.077 -0.017 3.633 1.00 80.38 88 SER A N 1
ATOM 631 C CA . SER A 1 88 ? -0.861 0.044 5.086 1.00 80.38 88 SER A CA 1
ATOM 632 C C . SER A 1 88 ? -2.097 0.550 5.851 1.00 80.38 88 SER A C 1
ATOM 634 O O . SER A 1 88 ? -2.359 0.116 6.975 1.00 80.38 88 SER A O 1
ATOM 636 N N . GLY A 1 89 ? -2.933 1.378 5.212 1.00 74.19 89 GLY A N 1
ATOM 637 C CA . GLY A 1 89 ? -4.170 1.907 5.797 1.00 74.19 89 GLY A CA 1
ATOM 638 C C . GLY A 1 89 ? -5.216 0.830 6.051 1.00 74.19 89 GLY A C 1
ATOM 639 O O . GLY A 1 89 ? -5.958 0.903 7.030 1.00 74.19 89 GLY A O 1
ATOM 640 N N . ILE A 1 90 ? -5.224 -0.218 5.225 1.00 75.38 90 ILE A N 1
ATOM 641 C CA . ILE A 1 90 ? -6.080 -1.392 5.406 1.00 75.38 90 ILE A CA 1
ATOM 642 C C . ILE A 1 90 ? -5.668 -2.139 6.675 1.00 75.38 90 ILE A C 1
ATOM 644 O O . ILE A 1 90 ? -6.522 -2.462 7.501 1.00 75.38 90 ILE A O 1
ATOM 648 N N . GLY A 1 91 ? -4.363 -2.379 6.848 1.00 75.75 91 GLY A N 1
ATOM 649 C CA . GLY A 1 91 ? -3.820 -3.062 8.022 1.00 75.75 91 GLY A CA 1
ATOM 650 C C . GLY A 1 91 ? -4.125 -2.305 9.313 1.00 75.75 91 GLY A C 1
ATOM 651 O O . GLY A 1 91 ? -4.659 -2.884 10.259 1.00 75.75 91 GLY A O 1
ATOM 652 N N . ILE A 1 92 ? -3.878 -0.992 9.324 1.00 79.12 92 ILE A N 1
ATOM 653 C CA . ILE A 1 92 ? -4.174 -0.122 10.470 1.00 79.12 92 ILE A CA 1
ATOM 654 C C . ILE A 1 92 ? -5.674 -0.147 10.791 1.00 79.12 92 ILE A C 1
ATOM 656 O O . ILE A 1 92 ? -6.049 -0.337 11.948 1.00 79.12 92 ILE A O 1
ATOM 660 N N . ALA A 1 93 ? -6.544 -0.023 9.784 1.00 73.62 93 ALA A N 1
ATOM 661 C CA . ALA A 1 93 ? -7.987 -0.061 9.998 1.00 73.62 93 ALA A CA 1
ATOM 662 C C . ALA A 1 93 ? -8.449 -1.400 10.596 1.00 73.62 93 ALA A C 1
ATOM 664 O O . ALA A 1 93 ? -9.248 -1.411 11.533 1.00 73.62 93 ALA A O 1
ATOM 665 N N . TRP A 1 94 ? -7.922 -2.529 10.115 1.00 75.12 94 TRP A N 1
ATOM 666 C CA . TRP A 1 94 ? -8.226 -3.851 10.669 1.00 75.12 94 TRP A CA 1
ATOM 667 C C . TRP A 1 94 ? -7.760 -4.014 12.117 1.00 75.12 94 TRP A C 1
ATOM 669 O O . TRP A 1 94 ? -8.517 -4.529 12.942 1.00 75.12 94 TRP A O 1
ATOM 679 N N . ILE A 1 95 ? -6.558 -3.531 12.449 1.00 80.50 95 ILE A N 1
ATOM 680 C CA . ILE A 1 95 ? -6.039 -3.541 13.823 1.00 80.50 95 ILE A CA 1
ATOM 681 C C . ILE A 1 95 ? -6.952 -2.716 14.737 1.00 80.50 95 ILE A C 1
ATOM 683 O O . ILE A 1 95 ? -7.384 -3.218 15.777 1.00 80.50 95 ILE A O 1
ATOM 687 N N . LEU A 1 96 ? -7.317 -1.492 14.337 1.00 79.06 96 LEU A N 1
ATOM 688 C CA . LEU A 1 96 ? -8.238 -0.649 15.106 1.00 79.06 96 LEU A CA 1
ATOM 689 C C . LEU A 1 96 ? -9.607 -1.313 15.296 1.00 79.06 96 LEU A C 1
ATOM 691 O O . LEU A 1 96 ? -10.130 -1.316 16.409 1.00 79.06 96 LEU A O 1
ATOM 695 N N . TYR A 1 97 ? -10.173 -1.931 14.257 1.00 71.75 97 TYR A N 1
ATOM 696 C CA . TYR A 1 97 ? -11.426 -2.678 14.387 1.00 71.75 97 TYR A CA 1
ATOM 697 C C . TYR A 1 97 ? -11.319 -3.852 15.357 1.00 71.75 97 TYR A C 1
ATOM 699 O O . TYR A 1 97 ? -12.215 -4.041 16.182 1.00 71.75 97 TYR A O 1
ATOM 707 N N . GLY A 1 98 ? -10.236 -4.627 15.279 1.00 75.19 98 GLY A N 1
ATOM 708 C CA . GLY A 1 98 ? -9.981 -5.734 16.196 1.00 75.19 98 GLY A CA 1
ATOM 709 C C . GLY A 1 98 ? -9.902 -5.260 17.647 1.00 75.19 98 GLY A C 1
ATOM 710 O O . GLY A 1 98 ? -10.553 -5.835 18.521 1.00 75.19 98 GLY A O 1
ATOM 711 N N . VAL A 1 99 ? -9.175 -4.167 17.897 1.00 80.19 99 VAL A N 1
ATOM 712 C CA . VAL A 1 99 ? -9.037 -3.561 19.229 1.00 80.19 99 VAL A CA 1
ATOM 713 C C . VAL A 1 99 ? -10.382 -3.046 19.746 1.00 80.19 99 VAL A C 1
ATOM 715 O O . VAL A 1 99 ? -10.790 -3.423 20.843 1.00 80.19 99 VAL A O 1
ATOM 718 N N . ILE A 1 100 ? -11.118 -2.261 18.954 1.00 78.69 100 ILE A N 1
ATOM 719 C CA . ILE A 1 100 ? -12.429 -1.715 19.347 1.00 78.69 100 ILE A CA 1
ATOM 720 C C . ILE A 1 100 ? -13.431 -2.841 19.625 1.00 78.69 100 ILE A C 1
ATOM 722 O O . ILE A 1 100 ? -14.147 -2.800 20.624 1.00 78.69 100 ILE A O 1
ATOM 726 N N . SER A 1 101 ? -13.464 -3.880 18.785 1.00 73.38 101 SER A N 1
ATOM 727 C CA . SER A 1 101 ? -14.359 -5.020 18.995 1.00 73.38 101 SER A CA 1
ATOM 728 C C . SER A 1 101 ? -14.021 -5.780 20.277 1.00 73.38 101 SER A C 1
ATOM 730 O O . SER A 1 101 ? -14.927 -6.183 21.001 1.00 73.38 101 SER A O 1
ATOM 732 N N . ARG A 1 102 ? -12.730 -5.955 20.589 1.00 76.94 102 ARG A N 1
ATOM 733 C CA . ARG A 1 102 ? -12.275 -6.605 21.828 1.00 76.94 102 ARG A CA 1
ATOM 734 C C . ARG A 1 102 ? -12.622 -5.773 23.063 1.00 76.94 102 ARG A C 1
ATOM 736 O O . ARG A 1 102 ? -13.032 -6.350 24.064 1.00 76.94 102 ARG A O 1
ATOM 743 N N . ILE A 1 103 ? -12.487 -4.446 22.993 1.00 78.00 103 ILE A N 1
ATOM 744 C CA . ILE A 1 103 ? -12.851 -3.531 24.088 1.00 78.00 103 ILE A CA 1
ATOM 745 C C . ILE A 1 103 ? -14.360 -3.565 24.337 1.00 78.00 103 ILE A C 1
ATOM 747 O O . ILE A 1 103 ? -14.776 -3.747 25.478 1.00 78.00 103 ILE A O 1
ATOM 751 N N . ARG A 1 104 ? -15.180 -3.468 23.284 1.00 71.12 104 ARG A N 1
ATOM 752 C CA . ARG A 1 104 ? -16.645 -3.526 23.402 1.00 71.12 104 ARG A CA 1
ATOM 753 C C . ARG A 1 104 ? -17.118 -4.853 23.998 1.00 71.12 104 ARG A C 1
ATOM 755 O O . ARG A 1 104 ? -17.914 -4.846 24.926 1.00 71.12 104 ARG A O 1
ATOM 762 N N . ASN A 1 105 ? -16.550 -5.972 23.548 1.00 67.75 105 ASN A N 1
ATOM 763 C CA . ASN A 1 105 ? -16.892 -7.292 24.083 1.00 67.75 105 ASN A CA 1
ATOM 764 C C . ASN A 1 105 ? -16.517 -7.440 25.572 1.00 67.75 105 ASN A C 1
ATOM 766 O O . ASN A 1 105 ? -17.188 -8.144 26.313 1.00 67.75 105 ASN A O 1
ATOM 770 N N . LYS A 1 106 ? -15.455 -6.761 26.034 1.00 68.75 106 LYS A N 1
ATOM 771 C CA . LYS A 1 106 ? -15.096 -6.719 27.462 1.00 68.75 106 LYS A CA 1
ATOM 772 C C . LYS A 1 106 ? -16.033 -5.853 28.303 1.00 68.75 106 LYS A C 1
ATOM 774 O O . LYS A 1 106 ? -16.108 -6.084 29.504 1.00 68.75 106 LYS A O 1
ATOM 779 N N . GLN A 1 107 ? -16.690 -4.855 27.712 1.00 61.53 107 GLN A N 1
ATOM 780 C CA . GLN A 1 107 ? -17.645 -4.008 28.427 1.00 61.53 107 GLN A CA 1
ATOM 781 C C . GLN A 1 107 ? -19.038 -4.632 28.528 1.00 61.53 107 GLN A C 1
ATOM 783 O O . GLN A 1 107 ? -19.689 -4.416 29.534 1.00 61.53 107 GLN A O 1
ATOM 788 N N . GLU A 1 108 ? -19.471 -5.439 27.555 1.00 57.66 108 GLU A N 1
ATOM 789 C CA . GLU A 1 108 ? -20.747 -6.175 27.654 1.00 57.66 108 GLU A CA 1
ATOM 790 C C . GLU A 1 108 ? -20.701 -7.357 28.639 1.00 57.66 108 GLU A C 1
ATOM 792 O O . GLU A 1 108 ? -21.739 -7.832 29.085 1.00 57.66 108 GLU A O 1
AT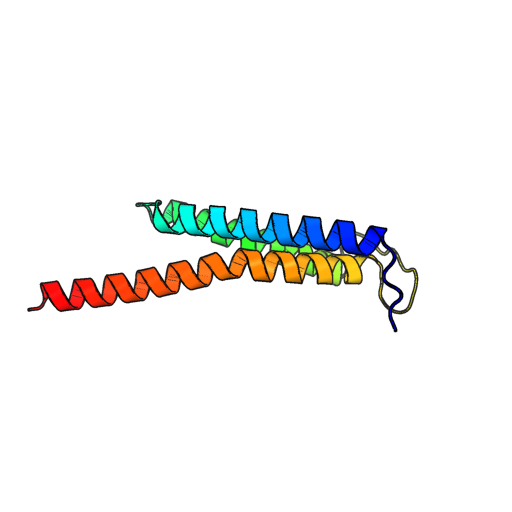OM 797 N N . LEU A 1 109 ? -19.503 -7.834 28.991 1.00 54.78 109 LEU A N 1
ATOM 798 C CA . LEU A 1 109 ? -19.287 -8.907 29.972 1.00 54.78 109 LEU A CA 1
ATOM 799 C C . LEU A 1 109 ? -19.206 -8.412 31.430 1.00 54.78 109 LEU A C 1
ATOM 801 O O . LEU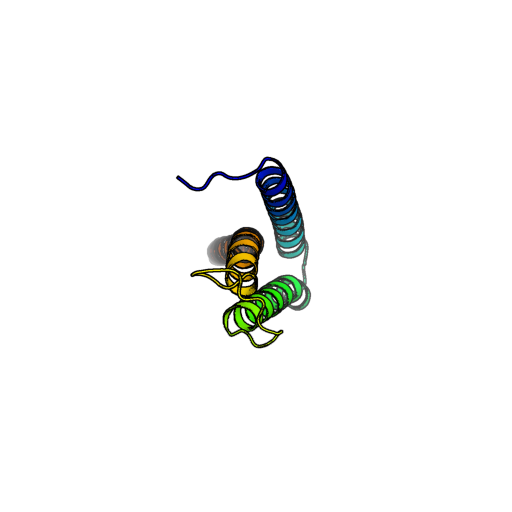 A 1 109 ? -18.940 -9.224 32.318 1.00 54.78 109 LEU A O 1
ATOM 805 N N . ARG A 1 110 ? -19.368 -7.108 31.682 1.00 47.94 110 ARG A N 1
ATOM 806 C CA . ARG A 1 110 ? -19.224 -6.482 33.004 1.00 47.94 110 ARG A CA 1
ATOM 807 C C . ARG A 1 110 ? -20.532 -5.848 33.450 1.00 47.94 110 ARG A C 1
ATOM 809 O O . ARG A 1 110 ? -20.806 -5.944 34.663 1.00 47.94 110 ARG A O 1
#

Radius of gyration: 18.45 Å; chains: 1; bounding box: 46×28×55 Å